Protein AF-G7VBB2-F1 (afdb_monomer_lite)

Foldseek 3Di:
DPPVVVVVLLVVLVVCVVPVQVVLLVVCVVVVNDPPVCSVPPDSVPSSCVSCVVVVNLLVVLVSVLSVLVNVLVVVLVVVVVVDPDPVVNVVSVVVSVVSSVVVSVVSSCCSPPVD

Radius of gyration: 16.9 Å; chains: 1; bounding box: 41×32×42 Å

Secondary structure (DSSP, 8-state):
--HHHHHHHHHHHHHIIIIIHHHHHHHHHHTTSS-HHHHHHS-HHHHHHHHHHHTT-HHHHHHHHHHHHHHHHHHHHHHHHHH--SHHHHHHHHHHHHHHHHHHHHHHHHHHHH--

Sequence (116 aa):
MRGSTERLVLIIGAFIMIIGMPAVIIAAMALGYIPLGKALSTHPLVIIPYAFVKIGWGLVWAIVAVDWVVHGSHGMRRILGELVKSEKGRRILDFITNAVMVVTGVVMFYVLVFVT

Structure (mmCIF, N/CA/C/O backbone):
data_AF-G7VBB2-F1
#
_entry.id   AF-G7VBB2-F1
#
loop_
_atom_site.group_PDB
_atom_site.id
_atom_site.type_symbol
_atom_site.label_atom_id
_atom_site.label_alt_id
_atom_site.label_comp_id
_atom_site.label_asym_id
_atom_site.label_entity_id
_atom_site.label_seq_id
_atom_site.pdbx_PDB_ins_code
_atom_site.Cartn_x
_atom_site.Cartn_y
_atom_site.Cartn_z
_atom_site.occupancy
_atom_site.B_iso_or_equiv
_atom_site.auth_seq_id
_atom_site.auth_comp_id
_atom_site.auth_asym_id
_atom_site.auth_atom_id
_atom_site.pdbx_PDB_model_num
ATOM 1 N N . MET A 1 1 ? -7.915 -16.060 13.501 1.00 54.31 1 MET A N 1
ATOM 2 C CA . MET A 1 1 ? -6.467 -16.377 13.500 1.00 54.31 1 MET A CA 1
ATOM 3 C C . MET A 1 1 ? -5.913 -16.092 14.893 1.00 54.31 1 MET A C 1
ATOM 5 O O . MET A 1 1 ? -6.546 -15.348 15.631 1.00 54.3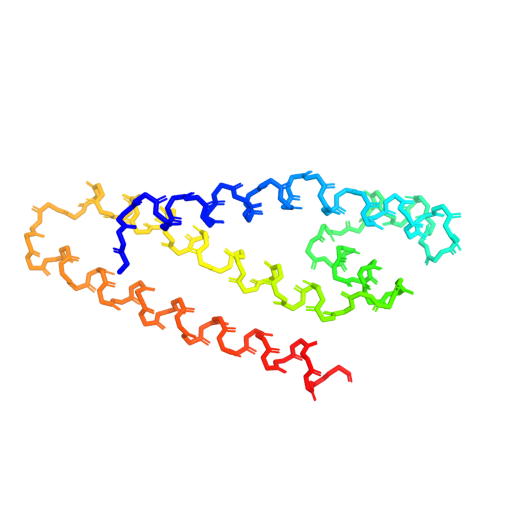1 1 MET A O 1
ATOM 9 N N . ARG A 1 2 ? -4.806 -16.715 15.327 1.00 64.62 2 ARG A N 1
ATOM 10 C CA . ARG A 1 2 ? -4.191 -16.360 16.624 1.00 64.62 2 ARG A CA 1
ATOM 11 C C . ARG A 1 2 ? -3.618 -14.942 16.504 1.00 64.62 2 ARG A C 1
ATOM 13 O O . ARG A 1 2 ? -2.972 -14.648 15.504 1.00 64.62 2 ARG A O 1
ATOM 20 N N . GLY A 1 3 ? -3.799 -14.085 17.512 1.00 66.12 3 GLY A N 1
ATOM 21 C CA . GLY A 1 3 ? -3.330 -12.689 17.463 1.00 66.12 3 GLY A CA 1
ATOM 22 C C . GLY A 1 3 ? -1.817 -12.517 17.223 1.00 66.12 3 GLY A C 1
ATOM 23 O O . GLY A 1 3 ? -1.382 -11.449 16.796 1.00 66.12 3 GLY A O 1
ATOM 24 N N . SER A 1 4 ? -1.000 -13.561 17.435 1.00 74.12 4 SER A N 1
ATOM 25 C CA . SER A 1 4 ? 0.428 -13.538 17.078 1.00 74.12 4 SER A CA 1
ATOM 26 C C . SER A 1 4 ? 0.672 -13.645 15.569 1.00 74.12 4 SER A C 1
ATOM 28 O O . SER A 1 4 ? 1.632 -13.065 15.071 1.00 74.12 4 SER A O 1
ATOM 30 N N . THR A 1 5 ? -0.191 -14.349 14.832 1.00 73.81 5 THR A N 1
ATOM 31 C CA . THR A 1 5 ? -0.082 -14.512 13.376 1.00 73.81 5 THR A CA 1
ATOM 32 C C . THR A 1 5 ? -0.419 -13.209 12.660 1.00 73.81 5 THR A C 1
ATOM 34 O O . THR A 1 5 ? 0.302 -12.811 11.756 1.00 73.81 5 THR A O 1
ATOM 37 N N . GLU A 1 6 ? -1.459 -12.503 13.107 1.00 68.69 6 GLU A N 1
ATOM 38 C CA . GLU A 1 6 ? -1.835 -11.189 12.563 1.00 68.69 6 GLU A CA 1
ATOM 39 C C . GLU A 1 6 ? -0.713 -10.165 12.759 1.00 68.69 6 GLU A C 1
ATOM 41 O O . GLU A 1 6 ? -0.323 -9.487 11.813 1.00 68.69 6 GLU A O 1
ATOM 46 N N . ARG A 1 7 ? -0.106 -10.111 13.954 1.00 77.44 7 ARG A N 1
ATOM 47 C CA . ARG A 1 7 ? 1.067 -9.252 14.189 1.00 77.44 7 ARG A CA 1
ATOM 48 C C . ARG A 1 7 ? 2.250 -9.604 13.305 1.00 77.44 7 ARG A C 1
ATOM 50 O O . ARG A 1 7 ? 2.927 -8.694 12.847 1.00 77.44 7 ARG A O 1
ATOM 57 N N . LEU A 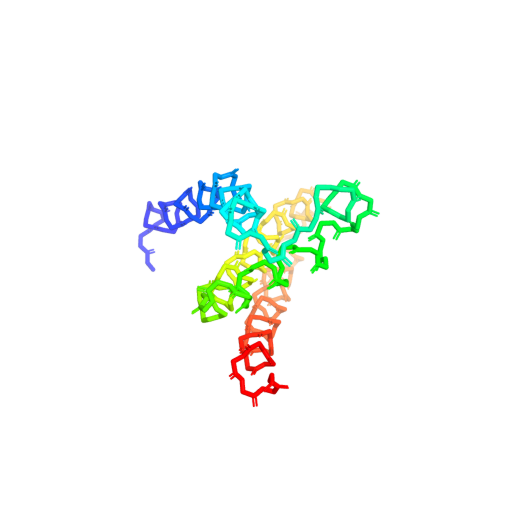1 8 ? 2.522 -10.890 13.096 1.00 79.25 8 LEU A N 1
ATOM 58 C CA . LEU A 1 8 ? 3.640 -11.312 12.259 1.00 79.25 8 LEU A CA 1
ATOM 59 C C . LEU A 1 8 ? 3.434 -10.873 10.804 1.00 79.25 8 LEU A C 1
ATOM 61 O O . LEU A 1 8 ? 4.357 -10.328 10.210 1.00 79.25 8 LEU A O 1
ATOM 65 N N . VAL A 1 9 ? 2.225 -11.055 10.264 1.00 75.88 9 VAL A N 1
ATOM 66 C CA . VAL A 1 9 ? 1.870 -10.601 8.909 1.00 75.88 9 VAL A CA 1
ATOM 67 C C . VAL A 1 9 ? 2.047 -9.091 8.787 1.00 75.88 9 VAL A C 1
ATOM 69 O O . VAL A 1 9 ? 2.684 -8.638 7.842 1.00 75.88 9 VAL A O 1
ATOM 72 N N . LEU A 1 10 ? 1.583 -8.327 9.781 1.00 76.75 10 LEU A N 1
ATOM 73 C CA . LEU A 1 10 ? 1.770 -6.878 9.791 1.00 76.75 10 LEU A CA 1
ATOM 74 C C . LEU A 1 10 ? 3.263 -6.495 9.839 1.00 76.75 10 LEU A C 1
ATOM 76 O O . LEU A 1 10 ? 3.750 -5.688 9.059 1.00 76.75 10 LEU A O 1
ATOM 80 N N . ILE A 1 11 ? 4.053 -7.121 10.709 1.00 82.56 11 ILE A N 1
ATOM 81 C CA . ILE A 1 11 ? 5.489 -6.818 10.804 1.00 82.56 11 ILE A CA 1
ATOM 82 C C . ILE A 1 11 ? 6.214 -7.126 9.486 1.00 82.56 11 ILE A C 1
ATOM 84 O O . ILE A 1 11 ? 7.038 -6.326 9.044 1.00 82.56 11 ILE A O 1
ATOM 88 N N . ILE A 1 12 ? 5.900 -8.254 8.846 1.00 82.06 12 ILE A N 1
ATOM 89 C CA . ILE A 1 12 ? 6.479 -8.627 7.551 1.00 82.06 12 ILE A CA 1
ATOM 90 C C . ILE A 1 12 ? 6.078 -7.612 6.475 1.00 82.06 12 ILE A C 1
ATOM 92 O O . ILE A 1 12 ? 6.951 -7.126 5.756 1.00 82.06 12 ILE A O 1
ATOM 96 N N . GLY A 1 13 ? 4.795 -7.252 6.395 1.00 78.81 13 GLY A N 1
ATOM 97 C CA . GLY A 1 13 ? 4.297 -6.238 5.465 1.00 78.81 13 GLY A CA 1
ATOM 98 C C . GLY A 1 13 ? 4.998 -4.891 5.649 1.00 78.81 13 GLY A C 1
ATOM 99 O O . GLY A 1 13 ? 5.567 -4.342 4.705 1.00 78.81 13 GLY A O 1
ATOM 100 N N . ALA A 1 14 ? 5.109 -4.418 6.892 1.00 80.00 14 ALA A N 1
ATOM 101 C CA . ALA A 1 14 ? 5.840 -3.198 7.224 1.00 80.00 14 ALA A CA 1
ATOM 102 C C . ALA A 1 14 ? 7.321 -3.250 6.805 1.00 80.00 14 ALA A C 1
ATOM 104 O O . ALA A 1 14 ? 7.854 -2.266 6.290 1.00 80.00 14 ALA A O 1
ATOM 105 N N . PHE A 1 15 ? 7.987 -4.394 6.976 1.00 83.50 15 PHE A N 1
ATOM 106 C CA . PHE A 1 15 ? 9.382 -4.569 6.571 1.00 83.50 15 PHE A CA 1
ATOM 107 C C . PHE A 1 15 ? 9.546 -4.534 5.044 1.00 83.50 15 PHE A C 1
ATOM 109 O O . PHE A 1 15 ? 10.451 -3.874 4.527 1.00 83.50 15 PHE A O 1
ATOM 116 N N . ILE A 1 16 ? 8.626 -5.177 4.316 1.00 80.38 16 ILE A N 1
ATOM 117 C CA . ILE A 1 16 ? 8.556 -5.115 2.851 1.00 80.38 16 ILE A CA 1
ATOM 118 C C . ILE A 1 16 ? 8.336 -3.673 2.388 1.00 80.38 16 ILE A C 1
ATOM 120 O O . ILE A 1 16 ? 8.959 -3.250 1.421 1.00 80.38 16 ILE A O 1
ATOM 124 N N . MET A 1 17 ? 7.512 -2.887 3.079 1.00 79.25 17 MET A N 1
ATOM 125 C CA . MET A 1 17 ? 7.309 -1.483 2.719 1.00 79.25 17 MET A CA 1
ATOM 126 C C . MET A 1 17 ? 8.576 -0.645 2.925 1.00 79.25 17 MET A C 1
ATOM 128 O O . MET A 1 17 ? 8.988 0.077 2.019 1.00 79.25 17 MET A O 1
ATOM 132 N N . ILE A 1 18 ? 9.222 -0.766 4.088 1.00 84.19 18 ILE A N 1
ATOM 133 C CA . ILE A 1 18 ? 10.388 0.057 4.446 1.00 84.19 18 ILE A CA 1
ATOM 134 C C . ILE A 1 18 ? 11.595 -0.252 3.558 1.00 84.19 18 ILE A C 1
ATOM 136 O O . ILE A 1 18 ? 12.316 0.666 3.177 1.00 84.19 18 ILE A O 1
ATOM 140 N N . ILE A 1 19 ? 11.828 -1.524 3.230 1.00 86.19 19 ILE A N 1
ATOM 141 C CA . ILE A 1 19 ? 13.021 -1.940 2.480 1.00 86.19 19 ILE A CA 1
ATOM 142 C C . ILE A 1 19 ? 12.707 -2.180 1.007 1.00 86.19 19 ILE A C 1
ATOM 144 O O . ILE A 1 19 ? 13.452 -1.744 0.129 1.00 86.19 19 ILE A O 1
ATOM 148 N N . GLY A 1 20 ? 11.596 -2.851 0.719 1.00 83.94 20 GLY A N 1
ATOM 149 C CA . GLY A 1 20 ? 11.213 -3.236 -0.635 1.00 83.94 20 GLY A CA 1
ATOM 150 C C . GLY A 1 20 ? 10.875 -2.041 -1.523 1.00 83.94 20 GLY A C 1
ATOM 151 O O . GLY A 1 20 ? 11.325 -2.013 -2.666 1.00 83.94 20 GLY A O 1
ATOM 152 N N . MET A 1 21 ? 10.156 -1.026 -1.019 1.00 86.50 21 MET A N 1
ATOM 153 C CA . MET A 1 21 ? 9.817 0.147 -1.842 1.00 86.50 21 MET A CA 1
ATOM 154 C C . MET A 1 21 ? 11.069 0.926 -2.286 1.00 86.50 21 MET A C 1
ATOM 156 O O . MET A 1 21 ? 11.212 1.149 -3.493 1.00 86.50 21 MET A O 1
ATOM 160 N N . PRO A 1 22 ? 12.021 1.290 -1.396 1.00 87.88 22 PRO A N 1
ATOM 161 C CA . PRO A 1 22 ? 13.273 1.903 -1.834 1.00 87.88 22 PRO A CA 1
ATOM 162 C C . PRO A 1 22 ? 14.098 0.992 -2.744 1.00 87.88 22 PRO A C 1
ATOM 164 O O . PRO A 1 22 ? 14.614 1.463 -3.756 1.00 87.88 22 PRO A O 1
ATOM 167 N N . ALA A 1 23 ? 14.193 -0.307 -2.434 1.00 89.62 23 ALA A N 1
ATOM 168 C CA . ALA A 1 23 ? 14.963 -1.255 -3.239 1.00 89.62 23 ALA A CA 1
ATOM 169 C C . ALA A 1 23 ? 14.456 -1.331 -4.686 1.00 89.62 23 ALA A C 1
ATOM 171 O O . ALA A 1 23 ? 15.259 -1.333 -5.617 1.00 89.62 23 ALA A O 1
ATOM 172 N N . VAL A 1 24 ? 13.137 -1.326 -4.889 1.00 89.00 24 VAL A N 1
ATOM 173 C CA . VAL A 1 24 ? 12.529 -1.356 -6.226 1.00 89.00 24 VAL A CA 1
ATOM 174 C C . VAL A 1 24 ? 12.770 -0.061 -6.996 1.00 89.00 24 VAL A C 1
ATOM 176 O O . VAL A 1 24 ? 13.078 -0.116 -8.186 1.00 89.00 24 VAL A O 1
ATOM 179 N N . ILE A 1 25 ? 12.711 1.102 -6.339 1.00 90.31 25 ILE A N 1
ATOM 180 C CA . ILE A 1 25 ? 13.070 2.373 -6.988 1.00 90.31 25 ILE A CA 1
ATOM 181 C C . ILE A 1 25 ? 14.548 2.359 -7.398 1.00 90.31 25 ILE A C 1
ATOM 183 O O . ILE A 1 25 ? 14.870 2.709 -8.532 1.00 90.31 25 ILE A O 1
ATOM 187 N N . ILE A 1 26 ? 15.446 1.920 -6.510 1.00 91.25 26 ILE A N 1
ATOM 188 C CA . ILE A 1 26 ? 16.885 1.821 -6.796 1.00 91.25 26 ILE A CA 1
ATOM 189 C C . ILE A 1 26 ? 17.141 0.861 -7.960 1.00 91.25 26 ILE A C 1
ATOM 191 O O . ILE A 1 26 ? 17.876 1.212 -8.879 1.00 91.25 26 ILE A O 1
ATOM 195 N N . ALA A 1 27 ? 16.498 -0.308 -7.969 1.00 91.12 27 ALA A N 1
ATOM 196 C CA . ALA A 1 27 ? 16.602 -1.265 -9.064 1.00 91.12 27 ALA A CA 1
ATOM 197 C C . ALA A 1 27 ? 16.102 -0.668 -10.389 1.00 91.12 27 ALA A C 1
ATOM 199 O O . ALA A 1 27 ? 16.784 -0.768 -11.406 1.00 91.12 27 ALA A O 1
ATOM 200 N N . ALA A 1 28 ? 14.956 0.018 -10.385 1.00 91.50 28 ALA A N 1
ATOM 201 C CA . ALA A 1 28 ? 14.421 0.671 -11.576 1.00 91.50 28 ALA A CA 1
ATOM 202 C C . ALA A 1 28 ? 15.334 1.797 -12.098 1.00 91.50 28 ALA A C 1
ATOM 204 O O . ALA A 1 28 ? 15.432 1.988 -13.312 1.00 91.50 28 ALA A O 1
ATOM 205 N N . MET A 1 29 ? 16.032 2.517 -11.213 1.00 93.19 29 MET A N 1
ATOM 206 C CA . MET A 1 29 ? 17.060 3.488 -11.606 1.00 93.19 29 MET A CA 1
ATOM 207 C C . MET A 1 29 ? 18.305 2.804 -12.180 1.00 93.19 29 MET A C 1
ATOM 209 O O . MET A 1 29 ? 18.782 3.203 -13.239 1.00 93.19 29 MET A O 1
ATOM 213 N N . ALA A 1 30 ? 18.808 1.756 -11.521 1.00 92.38 30 ALA A N 1
ATOM 214 C CA . ALA A 1 30 ? 19.994 1.013 -11.950 1.00 92.38 30 ALA A CA 1
ATOM 215 C C . ALA A 1 30 ? 19.804 0.336 -13.318 1.00 92.38 30 ALA A C 1
ATOM 217 O O . ALA A 1 30 ? 20.737 0.271 -14.112 1.00 92.38 30 ALA A O 1
ATOM 218 N N . LEU A 1 31 ? 18.584 -0.118 -13.612 1.00 92.62 31 LEU A N 1
ATOM 219 C CA . LEU A 1 31 ? 18.200 -0.698 -14.902 1.00 92.62 31 LEU A CA 1
ATOM 220 C C . LEU A 1 31 ? 17.884 0.359 -15.979 1.00 92.62 31 LEU A C 1
ATOM 222 O O . LEU A 1 31 ? 17.553 0.002 -17.105 1.00 92.62 31 LEU A O 1
ATOM 226 N N . GLY A 1 32 ? 17.963 1.654 -15.655 1.00 91.75 32 GLY A N 1
ATOM 227 C CA . GLY A 1 32 ? 17.743 2.750 -16.602 1.00 91.75 32 GLY A CA 1
ATOM 228 C C . GLY A 1 32 ? 16.274 3.074 -16.902 1.00 91.75 32 GLY A C 1
ATOM 229 O O . GLY A 1 32 ? 16.000 3.899 -17.772 1.00 91.75 32 GLY A O 1
ATOM 230 N N . TYR A 1 33 ? 15.312 2.483 -16.185 1.00 92.25 33 TYR A N 1
ATOM 231 C CA . TYR A 1 33 ? 13.881 2.753 -16.387 1.00 92.25 33 TYR A CA 1
ATOM 232 C C . TYR A 1 33 ? 13.424 4.090 -15.795 1.00 92.25 33 TYR A C 1
ATOM 234 O O . TYR A 1 33 ? 12.440 4.673 -16.262 1.00 92.25 33 TYR A O 1
ATOM 242 N N . ILE A 1 34 ? 14.105 4.562 -14.747 1.00 91.56 34 ILE A N 1
ATOM 243 C CA . ILE A 1 34 ? 13.783 5.809 -14.047 1.00 91.56 34 ILE A CA 1
ATOM 244 C C . ILE A 1 34 ? 15.040 6.679 -13.940 1.00 91.56 34 ILE A C 1
ATOM 246 O O . ILE A 1 34 ? 16.000 6.284 -13.283 1.00 91.56 34 ILE A O 1
ATOM 250 N N . PRO A 1 35 ? 15.040 7.896 -14.507 1.00 93.50 35 PRO A N 1
ATOM 251 C CA . PRO A 1 35 ? 16.101 8.865 -14.258 1.00 93.50 35 PRO A CA 1
ATOM 252 C C . PRO A 1 35 ? 16.094 9.334 -12.798 1.00 93.50 35 PRO A C 1
ATOM 254 O O . PRO A 1 35 ? 15.030 9.660 -12.265 1.00 93.50 35 PRO A O 1
ATOM 257 N N . LEU A 1 36 ? 17.273 9.484 -12.184 1.00 89.50 36 LEU A N 1
ATOM 258 C CA . LEU A 1 36 ? 17.413 9.940 -10.792 1.00 89.50 36 LEU A CA 1
ATOM 259 C C . LEU A 1 36 ? 16.667 11.257 -10.522 1.00 89.50 36 LEU A C 1
ATOM 261 O O . LEU A 1 36 ? 15.937 11.371 -9.541 1.00 89.50 36 LEU A O 1
ATOM 265 N N . GLY A 1 37 ? 16.772 12.232 -11.431 1.00 90.31 37 GLY A N 1
ATOM 266 C CA . GLY A 1 37 ? 16.069 13.512 -11.295 1.00 90.31 37 GLY A CA 1
ATOM 267 C C . GLY A 1 37 ? 14.546 13.361 -11.221 1.00 90.31 37 GLY A C 1
ATOM 268 O O . GLY A 1 37 ? 13.897 14.069 -10.454 1.00 90.31 37 GLY A O 1
ATOM 269 N N . LYS A 1 38 ? 13.964 12.397 -11.951 1.00 88.69 38 LYS A N 1
ATOM 270 C CA . LYS A 1 38 ? 12.529 12.086 -11.855 1.00 88.69 38 LYS A CA 1
ATOM 271 C C . LYS A 1 38 ? 12.192 11.333 -10.575 1.00 88.69 38 LYS A C 1
ATOM 273 O O . LYS A 1 38 ? 11.161 11.630 -9.980 1.00 88.69 38 LYS A O 1
ATOM 278 N N . ALA A 1 39 ? 13.045 10.407 -10.138 1.00 87.12 39 ALA A N 1
ATOM 279 C CA . ALA A 1 39 ? 12.835 9.676 -8.890 1.00 87.12 39 ALA A CA 1
ATOM 280 C C . ALA A 1 39 ? 12.749 10.612 -7.674 1.00 87.12 39 ALA A C 1
ATOM 282 O O . ALA A 1 39 ? 11.917 10.399 -6.799 1.00 87.12 39 ALA A O 1
ATOM 283 N N . LEU A 1 40 ? 13.568 11.668 -7.651 1.00 88.50 40 LEU A N 1
ATOM 284 C CA . LEU A 1 40 ? 13.633 12.624 -6.542 1.00 88.50 40 LEU A CA 1
ATOM 285 C C . LEU A 1 40 ? 12.563 13.727 -6.597 1.00 88.50 40 LEU A C 1
ATOM 287 O O . LEU A 1 40 ? 12.249 14.315 -5.568 1.00 88.50 40 LEU A O 1
ATOM 291 N N . SER A 1 41 ? 12.014 14.028 -7.778 1.00 91.44 41 SER A N 1
ATOM 292 C CA . SER A 1 41 ? 11.018 15.099 -7.966 1.00 91.44 41 SER A CA 1
ATOM 293 C C . SER A 1 41 ? 9.574 14.603 -8.060 1.00 91.44 41 SER A C 1
ATOM 295 O O . SER A 1 41 ? 8.641 15.395 -7.936 1.00 91.44 41 SER A O 1
ATOM 297 N N . THR A 1 42 ? 9.366 13.303 -8.279 1.00 90.31 42 THR A N 1
ATOM 298 C CA . THR A 1 42 ? 8.030 12.713 -8.405 1.00 90.31 42 THR A CA 1
ATOM 299 C C . THR A 1 42 ? 7.510 12.272 -7.045 1.00 90.31 42 THR A C 1
ATOM 301 O O . THR A 1 42 ? 8.236 11.694 -6.240 1.00 90.31 42 THR A O 1
ATOM 304 N N . HIS A 1 43 ? 6.217 12.488 -6.809 1.00 88.75 43 HIS A N 1
ATOM 305 C CA . HIS A 1 43 ? 5.572 12.060 -5.576 1.00 88.75 43 HIS A CA 1
ATOM 306 C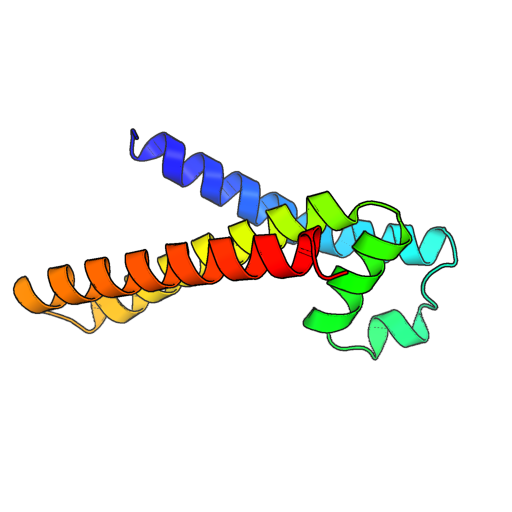 C . HIS A 1 43 ? 5.734 10.536 -5.349 1.00 88.75 43 HIS A C 1
ATOM 308 O O . HIS A 1 43 ? 5.483 9.761 -6.282 1.00 88.75 43 HIS A O 1
ATOM 314 N N . PRO A 1 44 ? 6.070 10.076 -4.125 1.00 82.75 44 PRO A N 1
ATOM 315 C CA . PRO A 1 44 ? 6.265 8.657 -3.811 1.00 82.75 44 PRO A CA 1
ATOM 316 C C . PRO A 1 44 ? 5.102 7.757 -4.246 1.00 82.75 44 PRO A C 1
ATOM 318 O O . PRO A 1 44 ? 5.316 6.714 -4.859 1.00 82.75 44 PRO A O 1
ATOM 321 N N . LEU A 1 45 ? 3.861 8.212 -4.024 1.00 81.75 45 LEU A N 1
ATOM 322 C CA . LEU A 1 45 ? 2.640 7.484 -4.414 1.00 81.75 45 LEU A CA 1
ATOM 323 C C . LEU A 1 45 ? 2.490 7.254 -5.926 1.00 81.75 45 LEU A C 1
ATOM 325 O O . LEU A 1 45 ? 1.645 6.466 -6.330 1.00 81.75 45 LEU A O 1
ATOM 329 N N . VAL A 1 46 ? 3.281 7.935 -6.755 1.00 84.81 46 VAL A N 1
ATOM 330 C CA . VAL A 1 46 ? 3.274 7.782 -8.216 1.00 84.81 46 VAL A CA 1
ATOM 331 C C . VAL A 1 46 ? 4.518 7.030 -8.684 1.00 84.81 46 VAL A C 1
ATOM 333 O O . VAL A 1 46 ? 4.428 6.131 -9.518 1.00 84.81 46 VAL A O 1
ATOM 336 N N . ILE A 1 47 ? 5.691 7.365 -8.141 1.00 88.56 47 ILE A N 1
ATOM 337 C CA . ILE A 1 47 ? 6.951 6.772 -8.602 1.00 88.56 47 ILE A CA 1
ATOM 338 C C . ILE A 1 47 ? 7.116 5.313 -8.160 1.00 88.56 47 ILE A C 1
ATOM 340 O O . ILE A 1 47 ? 7.641 4.511 -8.929 1.00 88.56 47 ILE A O 1
ATOM 344 N N . ILE A 1 48 ? 6.633 4.949 -6.965 1.00 88.06 48 ILE A N 1
ATOM 345 C CA . ILE A 1 48 ? 6.691 3.576 -6.445 1.00 88.06 48 ILE A CA 1
ATOM 346 C C . ILE A 1 48 ? 5.900 2.616 -7.350 1.00 88.06 48 ILE A C 1
ATOM 348 O O . ILE A 1 48 ? 6.523 1.695 -7.882 1.00 88.06 48 ILE A O 1
ATOM 352 N N . PRO A 1 49 ? 4.586 2.814 -7.602 1.00 86.62 49 PRO A N 1
ATOM 353 C CA . PRO A 1 49 ? 3.833 1.930 -8.495 1.00 86.62 49 PRO A CA 1
ATOM 354 C C . PRO A 1 49 ? 4.471 1.825 -9.879 1.00 86.62 49 PRO A C 1
ATOM 356 O O . PRO A 1 49 ? 4.613 0.729 -10.420 1.00 86.62 49 PRO A O 1
ATOM 359 N N . TYR A 1 50 ? 4.914 2.957 -10.435 1.00 87.38 50 TYR A N 1
ATOM 360 C CA . TYR A 1 50 ? 5.577 2.984 -11.733 1.00 87.38 50 TYR A CA 1
ATOM 361 C C . TYR A 1 50 ? 6.851 2.126 -11.754 1.00 87.38 50 TYR A C 1
ATOM 363 O O . TYR A 1 50 ? 7.050 1.352 -12.691 1.00 87.38 50 TYR A O 1
ATOM 371 N N . ALA A 1 51 ? 7.692 2.223 -10.718 1.00 88.88 51 ALA A N 1
ATOM 372 C CA . ALA A 1 51 ? 8.913 1.432 -10.600 1.00 88.88 51 ALA A CA 1
ATOM 373 C C . ALA A 1 51 ? 8.615 -0.070 -10.593 1.00 88.88 51 ALA A C 1
ATOM 375 O O . ALA A 1 51 ? 9.211 -0.801 -11.381 1.00 88.88 51 ALA A O 1
ATOM 376 N N . PHE A 1 52 ? 7.647 -0.513 -9.783 1.00 89.88 52 PHE A N 1
ATOM 377 C CA . PHE A 1 52 ? 7.230 -1.916 -9.730 1.00 89.88 52 PHE A CA 1
ATOM 378 C C . PHE A 1 52 ? 6.735 -2.431 -11.084 1.00 89.88 52 PHE A C 1
ATOM 380 O O . PHE A 1 52 ? 7.138 -3.510 -11.513 1.00 89.88 52 PHE A O 1
ATOM 387 N N . VAL A 1 53 ? 5.896 -1.666 -11.784 1.00 87.62 53 VAL A N 1
ATOM 388 C CA . VAL A 1 53 ? 5.381 -2.071 -13.101 1.00 87.62 53 VAL A CA 1
ATOM 389 C C . VAL A 1 53 ? 6.512 -2.166 -14.127 1.00 87.62 53 VAL A C 1
ATOM 391 O O . VAL A 1 53 ? 6.581 -3.144 -14.869 1.00 87.62 53 VAL A O 1
ATOM 394 N N . LYS A 1 54 ? 7.442 -1.202 -14.151 1.00 88.88 54 LYS A N 1
ATOM 395 C CA . LYS A 1 54 ? 8.550 -1.189 -15.121 1.00 88.88 54 LYS A CA 1
ATOM 396 C C . LYS A 1 54 ? 9.525 -2.350 -14.977 1.00 88.88 54 LYS A C 1
ATOM 398 O O . LYS A 1 54 ? 10.061 -2.792 -15.987 1.00 88.88 54 LYS A O 1
ATOM 403 N N . ILE A 1 55 ? 9.718 -2.868 -13.768 1.00 87.62 55 ILE A N 1
ATOM 404 C CA . ILE A 1 55 ? 10.566 -4.047 -13.534 1.00 87.62 55 ILE A CA 1
ATOM 405 C C . ILE A 1 55 ? 9.799 -5.378 -13.647 1.00 87.62 55 ILE A C 1
ATOM 407 O O . ILE A 1 55 ? 10.344 -6.429 -13.324 1.00 87.62 55 ILE A O 1
ATOM 411 N N . GLY A 1 56 ? 8.535 -5.350 -14.091 1.00 85.44 56 GLY A N 1
ATOM 412 C CA . GLY A 1 56 ? 7.697 -6.543 -14.255 1.00 85.44 56 GLY A CA 1
ATOM 413 C C . GLY A 1 56 ? 7.090 -7.077 -12.953 1.00 85.44 56 GLY A C 1
ATOM 414 O O . GLY A 1 56 ? 6.611 -8.205 -12.911 1.00 85.44 56 GLY A O 1
ATOM 415 N N . TRP A 1 57 ? 7.106 -6.292 -11.875 1.00 88.62 57 TRP A N 1
ATOM 416 C CA . TRP A 1 57 ? 6.634 -6.676 -10.538 1.00 88.62 57 TRP A CA 1
ATOM 417 C C . TRP A 1 57 ? 5.272 -6.049 -10.191 1.00 88.62 57 TRP A C 1
ATOM 419 O O . TRP A 1 57 ? 4.949 -5.853 -9.020 1.00 88.62 57 TRP A O 1
ATOM 429 N N . GLY A 1 58 ? 4.442 -5.746 -11.195 1.00 84.31 58 GLY A N 1
ATOM 430 C CA . GLY A 1 58 ? 3.121 -5.129 -11.000 1.00 84.31 58 GLY A CA 1
ATOM 431 C C . GLY A 1 58 ? 2.197 -5.923 -10.064 1.00 84.31 58 GLY A C 1
ATOM 432 O O . GLY A 1 58 ? 1.521 -5.339 -9.221 1.00 84.31 58 GLY A O 1
ATOM 433 N N . LEU A 1 59 ? 2.243 -7.259 -10.117 1.00 83.62 59 LEU A N 1
ATOM 434 C CA . LEU A 1 59 ? 1.481 -8.111 -9.196 1.00 83.62 59 LEU A CA 1
ATOM 435 C C . LEU A 1 59 ? 1.965 -7.976 -7.743 1.00 83.62 59 LEU A C 1
ATOM 437 O O . LEU A 1 59 ? 1.156 -7.934 -6.819 1.00 83.62 59 LEU A O 1
ATOM 441 N N . VAL A 1 60 ? 3.282 -7.870 -7.535 1.00 84.81 60 VAL A N 1
ATOM 442 C CA . VAL A 1 60 ? 3.857 -7.636 -6.202 1.00 84.81 60 VAL A CA 1
ATOM 443 C C . VAL A 1 60 ? 3.409 -6.275 -5.681 1.00 84.81 60 VAL A C 1
ATOM 445 O O . VAL A 1 60 ? 3.025 -6.168 -4.520 1.00 84.81 60 VAL A O 1
ATOM 448 N N . TRP A 1 61 ? 3.376 -5.254 -6.543 1.00 85.88 61 TRP A N 1
ATOM 449 C CA . TRP A 1 61 ? 2.817 -3.955 -6.180 1.00 85.88 61 TRP A CA 1
ATOM 450 C C . TRP A 1 61 ? 1.356 -4.053 -5.751 1.00 85.88 61 TRP A C 1
ATOM 452 O O . TRP A 1 61 ? 1.015 -3.511 -4.707 1.00 85.88 61 TRP A O 1
ATOM 462 N N . ALA A 1 62 ? 0.511 -4.776 -6.488 1.00 83.19 62 ALA A N 1
ATOM 463 C CA . ALA A 1 62 ? -0.886 -4.960 -6.103 1.00 83.19 62 ALA A CA 1
ATOM 464 C C . ALA A 1 62 ? -1.021 -5.573 -4.698 1.00 83.19 62 ALA A C 1
ATOM 466 O O . ALA A 1 62 ? -1.817 -5.096 -3.892 1.00 83.19 62 ALA A O 1
ATOM 467 N N . ILE A 1 63 ? -0.196 -6.571 -4.369 1.00 84.00 63 ILE A N 1
ATOM 468 C CA . ILE A 1 63 ? -0.169 -7.195 -3.038 1.00 84.00 63 ILE A CA 1
ATOM 469 C C . ILE A 1 63 ? 0.289 -6.198 -1.965 1.00 84.00 63 ILE A C 1
ATOM 471 O O . ILE A 1 63 ? -0.367 -6.064 -0.933 1.00 84.00 63 ILE A O 1
ATOM 475 N N . VAL A 1 64 ? 1.382 -5.470 -2.208 1.00 84.31 64 VAL A N 1
ATOM 476 C CA . VAL A 1 64 ? 1.904 -4.449 -1.280 1.00 84.31 64 VAL A CA 1
ATOM 477 C C . VAL A 1 64 ? 0.877 -3.341 -1.050 1.00 84.31 64 VAL A C 1
ATOM 479 O O . VAL A 1 64 ? 0.705 -2.864 0.068 1.00 84.31 64 VAL A O 1
ATOM 482 N N . ALA A 1 65 ? 0.158 -2.947 -2.094 1.00 84.19 65 ALA A N 1
ATOM 483 C CA . ALA A 1 65 ? -0.849 -1.907 -2.020 1.00 84.19 65 ALA A CA 1
ATOM 484 C C .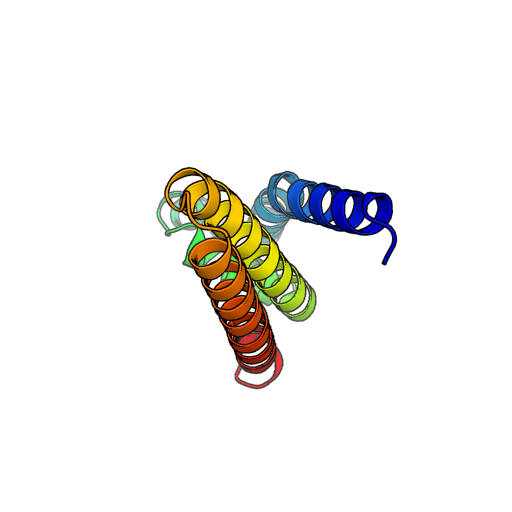 ALA A 1 65 ? -2.062 -2.353 -1.174 1.00 84.19 65 ALA A C 1
ATOM 486 O O . ALA A 1 65 ? -2.585 -1.562 -0.391 1.00 84.19 65 ALA A O 1
ATOM 487 N N . VAL A 1 66 ? -2.462 -3.630 -1.255 1.00 85.88 66 VAL A N 1
ATOM 488 C CA . VAL A 1 66 ? -3.468 -4.225 -0.354 1.00 85.88 66 VAL A CA 1
ATOM 489 C C . VAL A 1 66 ? -2.964 -4.276 1.088 1.00 85.88 66 VAL A C 1
ATOM 491 O O . VAL A 1 66 ? -3.694 -3.897 2.004 1.00 85.88 66 VAL A O 1
ATOM 494 N N . ASP A 1 67 ? -1.717 -4.698 1.305 1.00 84.44 67 ASP A N 1
ATOM 495 C CA . ASP A 1 67 ? -1.112 -4.724 2.640 1.00 84.44 67 ASP A CA 1
ATOM 496 C C . ASP A 1 67 ? -1.075 -3.324 3.279 1.00 84.44 67 ASP A C 1
ATOM 498 O O . ASP A 1 67 ? -1.371 -3.167 4.467 1.00 84.44 67 ASP A O 1
ATOM 502 N N . TRP A 1 68 ? -0.823 -2.284 2.479 1.00 85.00 68 TRP A N 1
ATOM 503 C CA . TRP A 1 68 ? -0.844 -0.898 2.939 1.00 85.00 68 TRP A CA 1
ATOM 504 C C . TRP A 1 68 ? -2.233 -0.452 3.416 1.00 85.00 68 TRP A C 1
ATOM 506 O O . TRP A 1 68 ? -2.348 0.190 4.463 1.00 85.00 68 TRP A O 1
ATOM 516 N N . VAL A 1 69 ? -3.301 -0.847 2.714 1.00 87.25 69 VAL A N 1
ATOM 517 C CA . VAL A 1 69 ? -4.690 -0.594 3.141 1.00 87.25 69 VAL A CA 1
ATOM 518 C C . VAL A 1 69 ? -4.980 -1.267 4.478 1.00 87.25 69 VAL A C 1
ATOM 520 O O . VAL A 1 69 ? -5.573 -0.644 5.362 1.00 87.25 69 VAL A O 1
ATOM 523 N N . VAL A 1 70 ? -4.552 -2.520 4.646 1.00 85.81 70 VAL A N 1
ATOM 524 C CA . VAL A 1 70 ? -4.736 -3.282 5.889 1.00 85.81 70 VAL A CA 1
ATOM 525 C C . VAL A 1 70 ? -4.014 -2.590 7.046 1.00 85.81 70 VAL A C 1
ATOM 527 O O . VAL A 1 70 ? -4.630 -2.289 8.073 1.00 85.81 70 VAL A O 1
ATOM 530 N N . HIS A 1 71 ? -2.742 -2.239 6.861 1.00 85.56 71 HIS A N 1
ATOM 531 C CA . HIS A 1 71 ? -1.946 -1.519 7.855 1.00 85.56 71 HIS A CA 1
ATOM 532 C C . HIS A 1 71 ? -2.528 -0.157 8.225 1.00 85.56 71 HIS A C 1
ATOM 534 O O . HIS A 1 71 ? -2.698 0.141 9.411 1.00 85.56 71 HIS A O 1
ATOM 540 N N . GLY A 1 72 ? -2.858 0.662 7.224 1.00 85.25 72 GLY A N 1
ATOM 541 C CA . GLY A 1 72 ? -3.448 1.983 7.423 1.00 85.25 72 GLY A CA 1
ATOM 542 C C . GLY A 1 72 ? -4.777 1.899 8.171 1.00 85.25 72 GLY A C 1
ATOM 543 O O . GLY A 1 72 ? -5.002 2.646 9.122 1.00 85.25 72 GLY A O 1
ATOM 544 N N . SER A 1 73 ? -5.615 0.922 7.819 1.00 88.38 73 SER A N 1
ATOM 545 C CA . SER A 1 73 ? -6.897 0.672 8.484 1.00 88.38 73 SER A CA 1
ATOM 546 C C . SER A 1 73 ? -6.710 0.253 9.946 1.00 88.38 73 SER 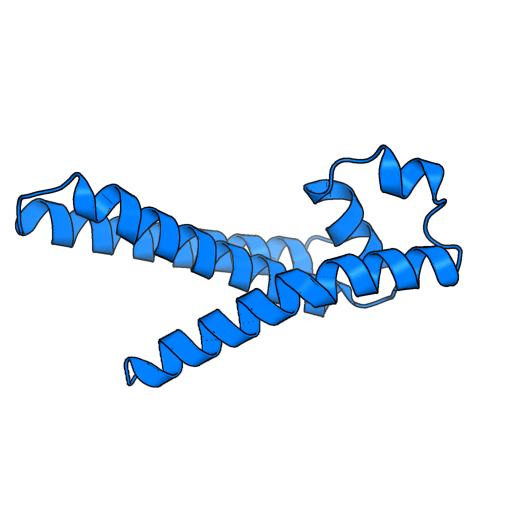A C 1
ATOM 548 O O . SER A 1 73 ? -7.403 0.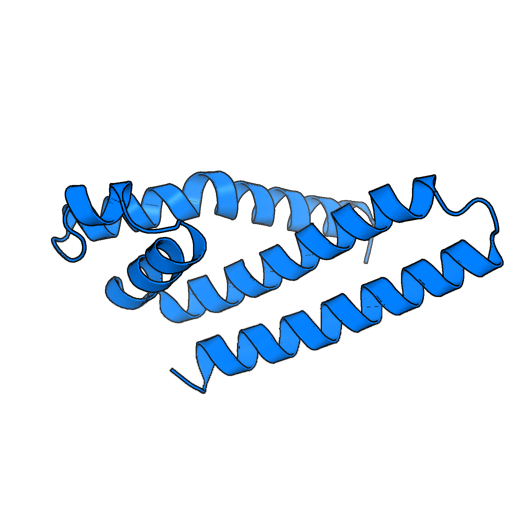763 10.826 1.00 88.38 73 SER A O 1
ATOM 550 N N . HIS A 1 74 ? -5.740 -0.614 10.253 1.00 87.12 74 HIS A N 1
ATOM 551 C CA . HIS A 1 74 ? -5.424 -0.980 11.639 1.00 87.12 74 HIS A CA 1
ATOM 552 C C . HIS A 1 74 ? -4.872 0.194 12.459 1.00 87.12 74 HIS A C 1
ATOM 554 O O . HIS A 1 74 ? -5.260 0.364 13.618 1.00 87.12 74 HIS A O 1
ATOM 560 N N . GLY A 1 75 ? -4.006 1.023 11.869 1.00 86.25 75 GLY A N 1
ATOM 561 C CA . GLY A 1 75 ? -3.514 2.249 12.501 1.00 86.25 75 GLY A CA 1
ATOM 562 C C . GLY A 1 75 ? -4.652 3.224 12.809 1.00 86.25 75 GLY A C 1
ATOM 563 O O . GLY A 1 75 ? -4.778 3.696 13.939 1.00 86.25 75 GLY A O 1
ATOM 564 N N . MET A 1 76 ? -5.542 3.440 11.837 1.00 88.06 76 MET A N 1
ATOM 565 C CA . MET A 1 76 ? -6.730 4.280 11.986 1.00 88.06 76 MET A CA 1
ATOM 566 C C . MET A 1 76 ? -7.653 3.758 13.093 1.00 88.06 76 MET A C 1
ATOM 568 O O . MET A 1 76 ? -8.060 4.521 13.965 1.00 88.06 76 MET A O 1
ATOM 572 N N . ARG A 1 77 ? -7.929 2.446 13.115 1.00 88.81 77 ARG A N 1
ATOM 573 C CA . ARG A 1 77 ? -8.733 1.798 14.163 1.00 88.81 77 ARG A CA 1
ATOM 574 C C . ARG A 1 77 ? -8.172 2.068 15.555 1.00 88.81 77 ARG A C 1
ATOM 576 O O . ARG A 1 77 ? -8.936 2.341 16.475 1.00 88.81 77 ARG A O 1
ATOM 583 N N . ARG A 1 78 ? -6.845 2.002 15.712 1.00 87.38 78 ARG A N 1
ATOM 584 C CA . ARG A 1 78 ? -6.175 2.285 16.986 1.00 87.38 78 ARG A CA 1
ATOM 585 C C . ARG A 1 78 ? -6.375 3.741 17.409 1.00 87.38 78 ARG A C 1
ATOM 587 O O . ARG A 1 78 ? -6.828 3.970 18.523 1.00 87.38 78 ARG A O 1
ATOM 594 N N . ILE A 1 79 ? -6.093 4.693 16.519 1.00 90.44 79 ILE A N 1
ATOM 595 C CA . ILE A 1 79 ? -6.198 6.133 16.808 1.00 90.44 79 ILE A CA 1
ATOM 596 C C . ILE A 1 79 ? -7.649 6.518 17.123 1.00 90.44 79 ILE A C 1
ATOM 598 O O . ILE A 1 79 ? -7.934 7.125 18.151 1.00 90.44 79 ILE A O 1
ATOM 602 N N . LEU A 1 80 ? -8.596 6.113 16.276 1.00 89.19 80 LEU A N 1
ATOM 603 C CA . LEU A 1 80 ? -10.016 6.403 16.481 1.00 89.19 80 LEU A CA 1
ATOM 604 C C . LEU A 1 80 ? -10.577 5.681 17.717 1.00 89.19 80 LEU A C 1
ATOM 606 O O . LEU A 1 80 ? -11.447 6.210 18.407 1.00 89.19 80 LEU A O 1
ATOM 610 N N . GLY A 1 81 ? -10.056 4.495 18.042 1.00 88.88 81 GLY A N 1
ATOM 611 C CA . GLY A 1 81 ? -10.453 3.721 19.218 1.00 88.88 81 GLY A CA 1
ATOM 612 C C . GLY A 1 81 ? -10.050 4.357 20.554 1.00 88.88 81 GLY A C 1
ATOM 613 O O . GLY A 1 81 ? -10.674 4.064 21.580 1.00 88.88 81 GLY A O 1
ATOM 614 N N . GLU A 1 82 ? -9.046 5.238 20.554 1.00 90.75 82 GLU A N 1
ATOM 615 C CA . GLU A 1 82 ? -8.676 6.065 21.711 1.00 90.75 82 GLU A CA 1
ATOM 616 C C . GLU A 1 82 ? -9.670 7.221 21.927 1.00 90.75 82 GLU A C 1
ATOM 618 O O . GLU A 1 82 ? -9.928 7.611 23.067 1.00 90.75 82 GLU A O 1
ATOM 623 N N . LEU A 1 83 ? -10.300 7.715 20.854 1.00 91.62 83 LEU A N 1
ATOM 624 C CA . LEU A 1 83 ? -11.292 8.798 20.903 1.00 91.62 83 LEU A CA 1
ATOM 625 C C . LEU A 1 83 ? -12.690 8.306 21.313 1.00 91.62 83 LEU A C 1
ATOM 627 O O . LEU A 1 83 ? -13.465 9.046 21.923 1.00 91.62 83 LEU A O 1
ATOM 631 N N . VAL A 1 84 ? -13.027 7.048 21.010 1.00 91.44 84 VAL A N 1
ATOM 632 C CA . VAL A 1 84 ? -14.347 6.467 21.290 1.00 91.44 84 VAL A CA 1
ATOM 633 C C . VAL A 1 84 ? -14.344 5.692 22.612 1.00 91.44 84 VAL A C 1
ATOM 635 O O . VAL A 1 84 ? -13.835 4.572 22.708 1.00 91.44 84 VAL A O 1
ATOM 638 N N . LYS A 1 85 ? -14.971 6.280 23.640 1.00 87.00 85 LYS A N 1
ATOM 639 C CA . LYS A 1 85 ? -15.030 5.714 25.003 1.00 87.00 85 LYS A CA 1
ATOM 640 C C . LYS A 1 85 ? -16.178 4.725 25.240 1.00 87.00 85 LYS A C 1
ATOM 642 O O . LYS A 1 85 ? -16.136 3.979 26.212 1.00 87.00 85 LYS A O 1
ATOM 647 N N . SER A 1 86 ? -17.206 4.713 24.388 1.00 93.75 86 SER A N 1
ATOM 648 C CA . SER A 1 86 ? -18.366 3.828 24.555 1.00 93.75 86 SER A CA 1
ATOM 649 C C . SER A 1 86 ? -18.152 2.470 23.884 1.00 93.75 86 SER A C 1
ATOM 651 O O . SER A 1 86 ? -17.614 2.380 22.780 1.00 93.75 86 SER A O 1
ATOM 653 N N . GLU A 1 87 ? -18.627 1.396 24.518 1.00 90.19 87 GLU A N 1
ATOM 654 C CA . GLU A 1 87 ? -18.503 0.039 23.968 1.00 90.19 87 GLU A CA 1
ATOM 655 C C . GLU A 1 87 ? -19.274 -0.117 22.647 1.00 90.19 87 GLU A C 1
ATOM 657 O O . GLU A 1 87 ? -18.758 -0.671 21.674 1.00 90.19 87 GLU A O 1
ATOM 662 N N . LYS A 1 88 ? -20.485 0.454 22.574 1.00 92.62 88 LYS A N 1
ATOM 663 C CA . LYS A 1 88 ? -21.283 0.491 21.341 1.00 92.62 88 LYS A CA 1
ATOM 664 C C . LYS A 1 88 ? -20.553 1.242 20.223 1.00 92.62 88 LYS A C 1
ATOM 666 O O . LYS A 1 88 ? -20.540 0.770 19.090 1.00 92.62 88 LYS A O 1
ATOM 671 N N . GLY A 1 89 ? -19.915 2.371 20.540 1.00 90.38 89 GLY A N 1
ATOM 672 C CA . GLY A 1 89 ? -19.134 3.140 19.574 1.00 90.38 89 GLY A CA 1
ATOM 673 C C . GLY A 1 89 ? -17.916 2.369 19.060 1.00 90.38 89 GLY A C 1
ATOM 674 O O . GLY A 1 89 ? -17.670 2.367 17.858 1.00 90.38 89 GLY A O 1
ATOM 675 N N . ARG A 1 90 ? -17.202 1.650 19.937 1.00 90.12 90 ARG A N 1
ATOM 676 C CA . ARG A 1 90 ? -16.072 0.794 19.538 1.00 90.12 90 ARG A CA 1
ATOM 677 C C . ARG A 1 90 ? -16.493 -0.325 18.590 1.00 90.12 90 ARG A C 1
ATOM 679 O O . ARG A 1 90 ? -15.846 -0.517 17.569 1.00 90.12 90 ARG A O 1
ATOM 686 N N . ARG A 1 91 ? -17.608 -1.012 18.864 1.00 91.75 91 ARG A N 1
ATOM 687 C CA . ARG A 1 91 ? -18.131 -2.052 17.954 1.00 91.75 91 ARG A CA 1
ATOM 688 C C . ARG A 1 91 ? -18.485 -1.494 16.574 1.00 91.75 91 ARG A C 1
ATOM 690 O O . ARG A 1 91 ? -18.207 -2.141 15.570 1.00 91.75 91 ARG A O 1
ATOM 697 N N . ILE A 1 92 ? -19.081 -0.301 16.525 1.00 93.62 92 ILE A N 1
ATOM 698 C CA . ILE A 1 92 ? -19.411 0.372 15.260 1.00 93.62 92 ILE A CA 1
ATOM 699 C C . ILE A 1 92 ? -18.133 0.761 14.509 1.00 93.62 92 ILE A C 1
ATOM 701 O O . ILE A 1 92 ? -18.022 0.481 13.319 1.00 93.62 92 ILE A O 1
ATOM 705 N N . LEU A 1 93 ? -17.157 1.357 15.199 1.00 92.31 93 LEU A N 1
ATOM 706 C CA . LEU A 1 93 ? -15.867 1.725 14.617 1.00 92.31 93 LEU A CA 1
ATOM 707 C C . LEU A 1 93 ? -15.147 0.507 14.024 1.00 92.31 93 LEU A C 1
ATOM 709 O O . LEU A 1 93 ? -14.643 0.572 12.903 1.00 92.31 93 LEU A O 1
ATOM 713 N N . ASP A 1 94 ? -15.123 -0.602 14.758 1.00 90.75 94 ASP A N 1
ATOM 714 C CA . ASP A 1 94 ? -14.505 -1.849 14.319 1.00 90.75 94 ASP A CA 1
ATOM 715 C C . ASP A 1 94 ? -15.178 -2.391 13.056 1.00 90.75 94 ASP A C 1
ATOM 717 O O . ASP A 1 94 ? -14.500 -2.762 12.098 1.00 90.75 94 ASP A O 1
ATOM 721 N N . PHE A 1 95 ? -16.512 -2.387 13.032 1.00 93.81 95 PHE A N 1
ATOM 722 C CA . PHE A 1 95 ? -17.286 -2.814 11.872 1.00 93.81 95 PHE A CA 1
ATOM 723 C C . PHE A 1 95 ? -17.001 -1.944 10.643 1.00 93.81 95 PHE A C 1
ATOM 725 O O . PHE A 1 95 ? -16.683 -2.475 9.580 1.00 93.81 95 PHE A O 1
ATOM 732 N N . ILE A 1 96 ? -17.055 -0.615 10.793 1.00 92.56 96 ILE A N 1
ATOM 733 C CA . ILE A 1 96 ? -16.787 0.332 9.702 1.00 92.56 96 ILE A CA 1
ATOM 734 C C . ILE A 1 96 ? -15.359 0.159 9.186 1.00 92.56 96 ILE A C 1
ATOM 736 O O . ILE A 1 96 ? -15.150 0.069 7.980 1.00 92.56 96 ILE A O 1
ATOM 740 N N . THR A 1 97 ? -14.378 0.067 10.084 1.00 91.06 97 THR A N 1
ATOM 741 C CA . THR A 1 97 ? -12.971 -0.059 9.685 1.00 91.06 97 THR A CA 1
ATOM 742 C C . THR A 1 97 ? -12.724 -1.356 8.922 1.00 91.06 97 THR A C 1
ATOM 744 O O . THR A 1 97 ? -12.048 -1.345 7.897 1.00 91.06 97 THR A O 1
ATOM 747 N N . ASN A 1 98 ? -13.315 -2.466 9.368 1.00 91.31 98 ASN A N 1
ATOM 748 C CA . ASN A 1 98 ? -13.219 -3.739 8.658 1.00 91.31 98 ASN A CA 1
ATOM 749 C C . ASN A 1 98 ? -13.900 -3.674 7.282 1.00 91.31 98 ASN A C 1
ATOM 751 O O . ASN A 1 98 ? -13.340 -4.168 6.307 1.00 91.31 98 ASN A O 1
ATOM 755 N N . ALA A 1 99 ? -15.073 -3.041 7.179 1.00 92.56 99 ALA A N 1
ATOM 756 C CA . ALA A 1 99 ? -15.767 -2.873 5.904 1.00 92.56 99 ALA A CA 1
ATOM 757 C C . ALA A 1 99 ? -14.935 -2.042 4.914 1.00 92.56 99 ALA A C 1
ATOM 759 O O . ALA A 1 99 ? -14.745 -2.456 3.771 1.00 92.56 99 ALA A O 1
ATOM 760 N N . VAL A 1 100 ? -14.378 -0.913 5.365 1.00 90.12 100 VAL A N 1
ATOM 761 C CA . VAL A 1 100 ? -13.491 -0.064 4.554 1.00 90.12 100 VAL A CA 1
ATOM 762 C C . VAL A 1 100 ? -12.257 -0.841 4.106 1.00 90.12 100 VAL A C 1
ATOM 764 O O . VAL A 1 100 ? -11.906 -0.785 2.930 1.00 90.12 100 VAL A O 1
ATOM 767 N N . MET A 1 101 ? -11.628 -1.595 5.008 1.00 91.81 101 MET A N 1
ATOM 768 C CA . MET A 1 101 ? -10.442 -2.396 4.706 1.00 91.81 101 MET A CA 1
ATOM 769 C C . MET A 1 101 ? -10.716 -3.433 3.611 1.00 91.81 101 MET A C 1
ATOM 771 O O . MET A 1 101 ? -9.954 -3.521 2.651 1.00 91.81 101 MET A O 1
ATOM 775 N N . VAL A 1 102 ? -11.816 -4.184 3.725 1.00 91.00 102 VAL A N 1
ATOM 776 C CA . VAL A 1 102 ? -12.191 -5.216 2.747 1.00 91.00 102 VAL A CA 1
ATOM 777 C C . VAL A 1 102 ? -12.524 -4.592 1.395 1.00 91.00 102 VAL A C 1
ATOM 779 O O . VAL A 1 102 ? -11.968 -5.007 0.382 1.00 91.00 102 VAL A O 1
ATOM 782 N N . VAL A 1 103 ? -13.392 -3.575 1.368 1.00 92.50 103 VAL A N 1
ATOM 783 C CA . VAL A 1 103 ? -13.808 -2.926 0.114 1.00 92.50 103 VAL A CA 1
ATOM 784 C C . VAL A 1 103 ? -12.609 -2.290 -0.582 1.00 92.50 103 VAL A C 1
ATOM 786 O O . VAL A 1 103 ? -12.375 -2.547 -1.760 1.00 92.50 103 VAL A O 1
ATOM 789 N N . THR A 1 104 ? -11.813 -1.510 0.149 1.00 87.56 104 THR A N 1
ATOM 790 C CA . THR A 1 104 ? -10.659 -0.806 -0.424 1.00 87.56 104 THR A CA 1
ATOM 791 C C . THR A 1 104 ? -9.584 -1.792 -0.873 1.00 87.56 104 THR A C 1
ATOM 793 O O . THR A 1 104 ? -9.037 -1.627 -1.957 1.00 87.56 104 THR A O 1
ATOM 796 N N . GLY A 1 105 ? -9.324 -2.853 -0.100 1.00 87.44 105 GLY A N 1
ATOM 797 C CA . GLY A 1 105 ? -8.371 -3.898 -0.475 1.00 87.44 105 GLY A CA 1
ATOM 798 C C . GLY A 1 105 ? -8.775 -4.623 -1.761 1.00 87.44 105 GLY A C 1
ATOM 799 O O . GLY A 1 105 ? -7.962 -4.747 -2.674 1.00 87.44 105 GLY A O 1
ATOM 800 N N . VAL A 1 106 ? -10.041 -5.042 -1.881 1.00 87.38 106 VAL A N 1
ATOM 801 C CA . VAL A 1 106 ? -10.549 -5.717 -3.089 1.00 87.38 106 VAL A CA 1
ATOM 802 C C . VAL A 1 106 ? -10.517 -4.786 -4.300 1.00 87.38 106 VAL A C 1
ATOM 804 O O . VAL A 1 106 ? -10.025 -5.182 -5.355 1.00 87.38 106 VAL A O 1
ATOM 807 N N . VAL A 1 107 ? -11.001 -3.548 -4.154 1.00 88.00 107 VAL A N 1
ATOM 808 C CA . VAL A 1 107 ? -11.012 -2.561 -5.245 1.00 88.00 107 VAL A CA 1
ATOM 809 C C . VAL A 1 107 ? -9.591 -2.249 -5.703 1.00 88.00 107 VAL A C 1
ATOM 811 O O . VAL A 1 107 ? -9.325 -2.271 -6.902 1.00 88.00 107 VAL A O 1
ATOM 814 N N . MET A 1 108 ? -8.660 -2.012 -4.775 1.00 84.94 108 MET A N 1
ATOM 815 C CA . MET A 1 108 ? -7.269 -1.741 -5.130 1.00 84.94 108 MET A CA 1
ATOM 816 C C . MET A 1 108 ? -6.613 -2.919 -5.837 1.00 84.94 108 MET A C 1
ATOM 818 O O . MET A 1 108 ? -5.981 -2.712 -6.869 1.00 84.94 108 MET A O 1
ATOM 822 N N . PHE A 1 109 ? -6.779 -4.142 -5.328 1.00 83.56 109 PHE A N 1
ATOM 823 C CA . PHE A 1 109 ? -6.239 -5.325 -5.994 1.00 83.56 109 PHE A CA 1
ATOM 824 C C . PHE A 1 109 ? -6.800 -5.462 -7.409 1.00 83.56 109 PHE A C 1
ATOM 826 O O . PHE A 1 109 ? -6.043 -5.633 -8.360 1.00 83.56 109 PHE A O 1
ATOM 833 N N . TYR A 1 110 ? -8.121 -5.335 -7.559 1.00 82.25 110 TYR A N 1
ATOM 834 C CA . TYR A 1 110 ? -8.774 -5.473 -8.853 1.00 82.25 110 TYR A CA 1
ATOM 835 C C . TYR A 1 110 ? -8.264 -4.441 -9.864 1.00 82.25 110 TYR A C 1
ATOM 837 O O . TYR A 1 110 ? -7.863 -4.802 -10.968 1.00 82.25 110 TYR A O 1
ATOM 845 N N . VAL A 1 111 ? -8.233 -3.165 -9.473 1.00 80.94 111 VAL A N 1
ATOM 846 C CA . VAL A 1 111 ? -7.774 -2.074 -10.341 1.00 80.94 111 VAL A CA 1
ATOM 847 C C . VAL A 1 111 ? -6.307 -2.259 -10.730 1.00 80.94 111 VAL A C 1
ATOM 849 O O . VAL A 1 111 ? -5.965 -2.090 -11.896 1.00 80.94 111 VAL A O 1
ATOM 852 N N . LEU A 1 112 ? -5.445 -2.643 -9.785 1.00 81.19 112 LEU A N 1
ATOM 853 C CA . LEU A 1 112 ? -4.006 -2.786 -10.029 1.00 81.19 112 LEU A CA 1
ATOM 854 C C . LEU A 1 112 ? -3.625 -4.042 -10.822 1.00 81.19 112 LEU A C 1
ATOM 856 O O . LEU A 1 112 ? -2.524 -4.080 -11.363 1.00 81.19 112 LEU A O 1
ATOM 860 N N . VAL A 1 113 ? -4.484 -5.064 -10.868 1.00 78.88 113 VAL A N 1
ATOM 861 C CA . VAL A 1 113 ? -4.201 -6.329 -11.570 1.00 78.88 113 VAL A CA 1
ATOM 862 C C . VAL A 1 113 ? -4.927 -6.433 -12.910 1.00 78.88 113 VAL A C 1
ATOM 864 O O . VAL A 1 113 ? -4.364 -6.975 -13.855 1.00 78.88 113 VAL A O 1
ATOM 867 N N . PHE A 1 114 ? -6.170 -5.955 -13.002 1.00 75.12 114 PHE A N 1
ATOM 868 C CA . PHE A 1 114 ? -7.045 -6.234 -14.149 1.00 75.12 114 PHE A CA 1
ATOM 869 C C . PHE A 1 114 ? -7.390 -5.007 -14.995 1.00 75.12 114 PHE A C 1
ATOM 871 O O . PHE A 1 114 ? -7.955 -5.167 -16.073 1.00 75.12 114 PHE A O 1
ATOM 878 N N . VAL A 1 115 ? -7.087 -3.796 -14.521 1.00 68.31 115 VAL A N 1
ATOM 879 C CA . VAL A 1 115 ? -7.429 -2.538 -15.213 1.00 68.31 115 VAL A CA 1
ATOM 880 C C . VAL A 1 115 ? -6.170 -1.803 -15.714 1.00 68.31 115 VAL A C 1
ATOM 882 O O . VAL A 1 115 ? -6.255 -0.671 -16.183 1.00 68.31 115 VAL A O 1
ATOM 885 N N . THR A 1 116 ? -4.999 -2.442 -15.630 1.00 56.59 116 THR A N 1
ATOM 886 C CA . THR A 1 116 ? -3.698 -1.907 -16.079 1.00 56.59 116 THR A CA 1
ATOM 887 C C . THR A 1 116 ? -3.461 -2.028 -17.571 1.00 56.59 116 THR A C 1
ATOM 889 O O . THR A 1 116 ? -3.741 -3.122 -18.110 1.00 56.59 116 THR A O 1
#

Organism: NCBI:txid1104324

pLDDT: mean 85.78, std 7.07, range [54.31, 93.81]